Protein AF-A0A7C3WT31-F1 (afdb_monomer)

Organism: Thermofilum pendens (NCBI:txid2269)

Structure (mmCIF, N/CA/C/O backbone):
data_AF-A0A7C3WT31-F1
#
_entry.id   AF-A0A7C3WT31-F1
#
loop_
_atom_site.group_PDB
_atom_site.id
_atom_site.type_symbol
_atom_site.label_atom_id
_atom_site.label_alt_id
_atom_site.label_comp_id
_atom_site.label_asym_id
_atom_site.label_entity_id
_atom_site.label_seq_id
_atom_site.pdbx_PDB_ins_code
_atom_site.Cartn_x
_atom_site.Cartn_y
_atom_site.Cartn_z
_atom_site.occupancy
_atom_site.B_iso_or_equiv
_atom_site.auth_seq_id
_atom_site.auth_comp_id
_atom_site.auth_asym_id
_atom_site.auth_atom_id
_atom_site.pdbx_PDB_model_num
ATOM 1 N N . TYR A 1 1 ? -0.664 -6.002 3.876 1.00 97.75 1 TYR A N 1
ATOM 2 C CA . TYR A 1 1 ? -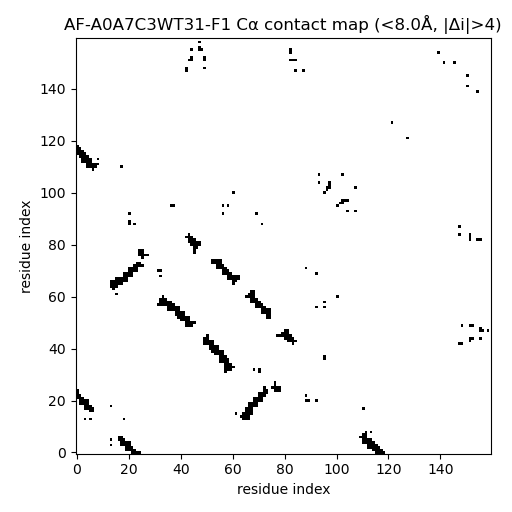1.091 -6.487 2.560 1.00 97.75 1 TYR A CA 1
ATOM 3 C C . TYR A 1 1 ? 0.049 -6.357 1.587 1.00 97.75 1 TYR A C 1
ATOM 5 O O . TYR A 1 1 ? 0.823 -5.417 1.738 1.00 97.75 1 TYR A O 1
ATOM 13 N N . ASP A 1 2 ? 0.091 -7.256 0.619 1.00 97.75 2 ASP A N 1
ATOM 14 C CA . ASP A 1 2 ? 0.895 -7.164 -0.592 1.00 97.75 2 ASP A CA 1
ATOM 15 C C . ASP A 1 2 ? -0.047 -7.280 -1.805 1.00 97.75 2 ASP A C 1
ATOM 17 O O . ASP A 1 2 ? -0.983 -8.084 -1.800 1.00 97.75 2 ASP A O 1
ATOM 21 N N . LEU A 1 3 ? 0.117 -6.393 -2.780 1.00 98.44 3 LEU A N 1
ATOM 22 C CA . LEU A 1 3 ? -0.670 -6.332 -4.001 1.00 98.44 3 LEU A CA 1
ATOM 23 C C . LEU A 1 3 ? 0.282 -6.365 -5.188 1.00 98.44 3 LEU A C 1
ATOM 25 O O . LEU A 1 3 ? 1.078 -5.445 -5.384 1.00 98.44 3 LEU A O 1
ATOM 29 N N . TRP A 1 4 ? 0.127 -7.381 -6.030 1.00 98.19 4 TRP A N 1
ATOM 30 C CA . TRP A 1 4 ? 0.938 -7.540 -7.230 1.00 98.19 4 TRP A CA 1
ATOM 31 C C . TRP A 1 4 ? 0.208 -7.021 -8.458 1.00 98.19 4 TRP A C 1
ATOM 33 O O . TRP A 1 4 ? -0.878 -7.495 -8.795 1.00 98.19 4 TRP A O 1
ATOM 43 N N . LEU A 1 5 ? 0.829 -6.074 -9.157 1.00 98.12 5 LEU A N 1
ATOM 44 C CA . LEU A 1 5 ? 0.314 -5.474 -10.378 1.00 98.12 5 LEU A CA 1
ATOM 45 C C . LEU A 1 5 ? 1.289 -5.699 -11.531 1.00 98.12 5 LEU A C 1
ATOM 47 O O . LEU A 1 5 ? 2.449 -5.293 -11.470 1.00 98.12 5 LEU A O 1
ATOM 51 N N . LYS A 1 6 ? 0.821 -6.338 -12.605 1.00 97.75 6 LYS A N 1
ATOM 52 C CA . LYS A 1 6 ? 1.671 -6.746 -13.730 1.00 97.75 6 LYS A CA 1
ATOM 53 C C . LYS A 1 6 ? 1.217 -6.148 -15.048 1.00 97.75 6 LYS A C 1
ATOM 55 O O . LYS A 1 6 ? 0.032 -6.159 -15.361 1.00 97.75 6 LYS A O 1
ATOM 60 N N . ARG A 1 7 ? 2.172 -5.741 -15.887 1.00 96.31 7 ARG A N 1
ATOM 61 C CA . ARG A 1 7 ? 1.887 -5.356 -17.285 1.00 96.31 7 ARG A CA 1
ATOM 62 C C . ARG A 1 7 ? 1.546 -6.558 -18.153 1.00 96.31 7 ARG A C 1
ATOM 64 O O . ARG A 1 7 ? 0.798 -6.444 -19.113 1.00 96.31 7 ARG A O 1
ATOM 71 N N . ARG A 1 8 ? 2.165 -7.701 -17.856 1.00 95.19 8 ARG A N 1
ATOM 72 C CA . ARG A 1 8 ? 1.996 -8.956 -18.597 1.00 95.19 8 ARG A CA 1
ATOM 73 C C . ARG A 1 8 ? 1.549 -10.043 -17.622 1.00 95.19 8 ARG A C 1
ATOM 75 O O . ARG A 1 8 ? 2.400 -10.619 -16.941 1.00 95.19 8 ARG A O 1
ATOM 82 N N . PRO A 1 9 ? 0.236 -10.277 -17.464 1.00 95.00 9 PRO A N 1
ATOM 83 C CA . PRO A 1 9 ? -0.281 -11.177 -16.433 1.00 95.00 9 PRO A CA 1
ATOM 84 C C . PRO A 1 9 ? 0.144 -12.638 -16.652 1.00 95.00 9 PRO A C 1
ATOM 86 O O . PRO A 1 9 ? 0.258 -13.390 -15.691 1.00 95.00 9 PRO A O 1
ATOM 89 N N . ASP A 1 10 ? 0.465 -13.013 -17.889 1.00 94.69 10 ASP A N 1
ATOM 90 C CA . ASP A 1 10 ? 0.839 -14.354 -18.344 1.00 94.69 10 ASP A CA 1
ATOM 91 C C . ASP A 1 10 ? 2.304 -14.750 -18.079 1.00 94.69 10 ASP A C 1
ATOM 93 O O . ASP A 1 10 ? 2.662 -15.922 -18.196 1.00 94.69 10 ASP A O 1
ATOM 97 N N . THR A 1 11 ? 3.176 -13.809 -17.709 1.00 92.19 11 THR A N 1
ATOM 98 C CA . THR A 1 11 ? 4.594 -14.109 -17.443 1.00 92.19 11 THR A CA 1
ATOM 99 C C . THR A 1 11 ? 4.831 -14.660 -16.031 1.00 92.19 11 THR A C 1
ATOM 101 O O . THR A 1 11 ? 4.076 -14.401 -15.096 1.00 92.19 11 THR A O 1
ATOM 104 N N . SER A 1 12 ? 5.922 -15.397 -15.823 1.00 92.44 12 SER A N 1
ATOM 105 C CA . SER A 1 12 ? 6.318 -15.844 -14.482 1.00 92.44 12 SER A CA 1
ATOM 106 C C . SER A 1 12 ? 7.034 -14.738 -13.703 1.00 92.44 12 SER A C 1
ATOM 108 O O . SER A 1 12 ? 8.013 -14.180 -14.209 1.00 92.44 12 SER A O 1
ATOM 110 N N . GLY A 1 13 ? 6.620 -14.507 -12.456 1.00 93.31 13 GLY A N 1
ATOM 111 C CA . GLY A 1 13 ? 7.249 -13.542 -11.549 1.00 93.31 13 GLY A CA 1
ATOM 112 C C . GLY A 1 13 ? 7.052 -12.081 -11.963 1.00 93.31 13 GLY A C 1
ATOM 113 O O . GLY A 1 13 ? 6.560 -11.788 -13.055 1.00 93.31 13 GLY A O 1
ATOM 114 N N . ALA A 1 14 ? 7.438 -11.170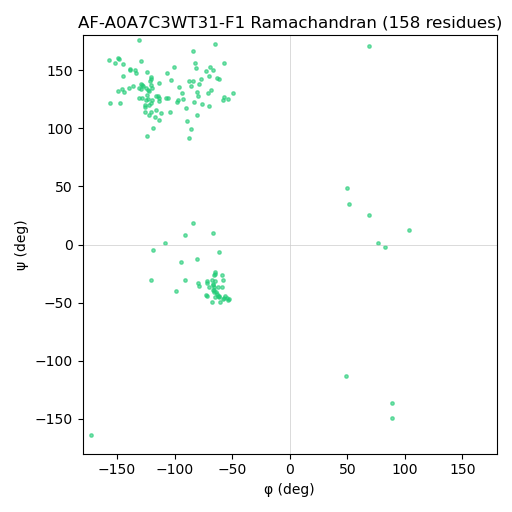 -11.075 1.00 96.31 14 ALA A N 1
ATOM 115 C CA . ALA A 1 14 ? 7.431 -9.737 -11.338 1.00 96.31 14 ALA A CA 1
ATOM 116 C C . ALA A 1 14 ? 8.706 -9.306 -12.071 1.00 96.31 14 ALA A C 1
ATOM 118 O O . ALA A 1 14 ? 9.801 -9.802 -11.795 1.00 96.31 14 ALA A O 1
ATOM 119 N N . LYS A 1 15 ? 8.560 -8.396 -13.031 1.00 95.75 15 LYS A N 1
ATOM 120 C CA . LYS A 1 15 ? 9.623 -7.921 -13.922 1.00 95.75 15 LYS A CA 1
ATOM 121 C C . LYS A 1 15 ? 9.648 -6.396 -13.963 1.00 95.75 15 LYS A C 1
ATOM 123 O O . LYS A 1 15 ? 8.772 -5.717 -13.433 1.00 95.75 15 LYS A O 1
ATOM 128 N N . GLN A 1 16 ? 10.626 -5.845 -14.676 1.00 95.38 16 GLN A N 1
ATOM 129 C CA . GLN A 1 16 ? 10.655 -4.418 -14.973 1.00 95.38 16 GLN A CA 1
ATOM 130 C C . GLN A 1 16 ? 9.319 -3.905 -15.524 1.00 95.38 16 GLN A C 1
ATOM 132 O O . GLN A 1 16 ? 8.766 -4.457 -16.481 1.00 95.38 16 GLN A O 1
ATOM 137 N N . GLY A 1 17 ? 8.838 -2.811 -14.934 1.00 94.50 17 GLY A N 1
ATOM 138 C CA . GLY A 1 17 ? 7.564 -2.173 -15.262 1.00 94.50 17 GLY A CA 1
ATOM 139 C C . GLY A 1 17 ? 6.343 -2.802 -14.589 1.00 94.50 17 GLY A C 1
ATOM 140 O O . GLY A 1 17 ? 5.250 -2.286 -14.782 1.00 94.50 17 GLY A O 1
ATOM 141 N N . ASP A 1 18 ? 6.515 -3.873 -13.815 1.00 97.50 18 ASP A N 1
ATOM 142 C CA . ASP A 1 18 ? 5.513 -4.333 -12.854 1.00 97.50 18 ASP A CA 1
ATOM 143 C C . ASP A 1 18 ? 5.662 -3.551 -11.534 1.00 97.50 18 ASP A C 1
ATOM 145 O O . ASP A 1 18 ? 6.664 -2.857 -11.313 1.00 97.50 18 ASP A O 1
ATOM 149 N N . MET A 1 19 ? 4.657 -3.651 -10.667 1.00 97.50 19 MET A N 1
ATOM 150 C CA . MET A 1 19 ? 4.579 -2.925 -9.404 1.00 97.50 19 MET A CA 1
ATOM 151 C C . MET A 1 19 ? 4.111 -3.844 -8.274 1.00 97.50 19 MET A C 1
ATOM 153 O O . MET A 1 19 ? 3.151 -4.596 -8.426 1.00 97.50 19 MET A O 1
ATOM 157 N N . GLU A 1 20 ? 4.772 -3.727 -7.132 1.00 98.56 20 GLU A N 1
ATOM 158 C CA . GLU A 1 20 ? 4.359 -4.294 -5.852 1.00 98.56 20 GLU A CA 1
ATOM 159 C C . GLU A 1 20 ? 3.878 -3.147 -4.957 1.00 98.56 20 GLU A C 1
ATOM 161 O O . GLU A 1 20 ? 4.593 -2.153 -4.782 1.00 98.56 20 GLU A O 1
ATOM 166 N N . VAL A 1 21 ? 2.661 -3.258 -4.422 1.00 98.75 21 VAL A N 1
ATOM 167 C CA . VAL A 1 21 ? 2.099 -2.282 -3.483 1.00 98.75 21 VAL A CA 1
ATOM 168 C C . VAL A 1 21 ? 1.848 -2.954 -2.149 1.00 98.75 21 VAL A C 1
ATOM 170 O O . VAL A 1 21 ? 0.909 -3.728 -1.987 1.00 98.75 21 VAL A O 1
ATOM 173 N N . MET A 1 22 ? 2.640 -2.588 -1.152 1.00 98.81 22 MET A N 1
ATOM 174 C CA . MET A 1 22 ? 2.436 -3.044 0.207 1.00 98.81 22 MET A CA 1
ATOM 175 C C . MET A 1 22 ? 1.652 -2.026 1.033 1.00 98.81 22 MET A C 1
ATOM 177 O O . MET A 1 22 ? 1.952 -0.835 1.050 1.00 98.81 22 MET A O 1
ATOM 181 N N . VAL A 1 23 ? 0.680 -2.507 1.804 1.00 98.81 23 VAL A N 1
ATOM 182 C CA . VAL A 1 23 ? -0.053 -1.703 2.796 1.00 98.81 23 VAL A CA 1
ATOM 183 C C . VAL A 1 23 ? 0.193 -2.310 4.170 1.00 98.81 23 VAL A C 1
ATOM 185 O O . VAL A 1 23 ? -0.386 -3.342 4.529 1.00 98.81 23 VAL A O 1
ATOM 188 N N . TRP A 1 24 ? 1.110 -1.712 4.925 1.00 98.56 24 TRP A N 1
ATOM 189 C CA . TRP A 1 24 ? 1.546 -2.201 6.229 1.00 98.56 24 TRP A CA 1
ATOM 190 C C . TRP A 1 24 ? 0.610 -1.675 7.309 1.00 98.56 24 TRP A C 1
ATOM 192 O O . TRP A 1 24 ? 0.744 -0.543 7.755 1.00 98.56 24 TRP A O 1
ATOM 202 N N . LEU A 1 25 ? -0.337 -2.501 7.757 1.00 98.19 25 LEU A N 1
ATOM 203 C CA . LEU A 1 25 ? -1.219 -2.116 8.864 1.00 98.19 25 LEU A CA 1
ATOM 204 C C . LEU A 1 25 ? -0.465 -2.063 10.198 1.00 98.19 25 LEU A C 1
ATOM 206 O O . LEU A 1 25 ? -0.750 -1.215 11.033 1.00 98.19 25 LEU A O 1
ATOM 210 N N . HIS A 1 26 ? 0.489 -2.971 10.401 1.00 97.44 26 HIS A N 1
ATOM 211 C CA . HIS A 1 26 ? 1.238 -3.115 11.643 1.00 97.44 26 HIS A CA 1
ATOM 212 C C . HIS A 1 26 ? 2.680 -3.533 11.337 1.00 97.44 26 HIS A C 1
ATOM 214 O O . HIS A 1 26 ? 2.922 -4.311 10.416 1.00 97.44 26 HIS A O 1
ATOM 220 N N . TRP A 1 27 ? 3.635 -3.051 12.130 1.00 95.62 27 TRP A N 1
ATOM 221 C CA . TRP A 1 27 ? 5.047 -3.430 12.065 1.00 95.62 27 TRP A CA 1
ATOM 222 C C . TRP A 1 27 ? 5.670 -3.346 13.456 1.00 95.62 27 TRP A C 1
ATOM 224 O O . TRP A 1 27 ? 5.153 -2.693 14.361 1.00 95.62 27 TRP A O 1
ATOM 234 N N . ARG A 1 28 ? 6.798 -4.031 13.641 1.00 93.56 28 ARG A N 1
ATOM 235 C CA . ARG A 1 28 ? 7.606 -3.941 14.858 1.00 93.56 28 ARG A CA 1
ATOM 236 C C . ARG A 1 28 ? 9.067 -4.135 14.496 1.00 93.56 28 ARG A C 1
ATOM 238 O O . ARG A 1 28 ? 9.417 -5.187 13.974 1.00 93.56 28 ARG A O 1
ATOM 245 N N . ASN A 1 29 ? 9.908 -3.149 14.812 1.00 90.94 29 ASN A N 1
ATOM 246 C CA . ASN A 1 29 ? 11.345 -3.164 14.499 1.00 90.94 29 ASN A CA 1
ATOM 247 C C . ASN A 1 29 ? 11.642 -3.476 13.020 1.00 90.94 29 ASN A C 1
ATOM 249 O O . ASN A 1 29 ? 12.619 -4.150 12.705 1.00 90.94 29 ASN A O 1
ATOM 253 N N . ALA A 1 30 ? 10.772 -3.008 12.130 1.00 92.81 30 ALA A N 1
ATOM 254 C CA . ALA A 1 30 ? 10.880 -3.184 10.696 1.00 92.81 30 ALA A CA 1
ATOM 255 C C . ALA A 1 30 ? 10.625 -1.841 10.019 1.00 92.81 30 ALA A C 1
ATOM 257 O O . ALA A 1 30 ? 9.817 -1.046 10.504 1.00 92.81 30 ALA A O 1
ATOM 258 N N . THR A 1 31 ? 11.299 -1.632 8.898 1.00 95.06 31 THR A N 1
ATOM 259 C CA . THR A 1 31 ? 11.135 -0.463 8.038 1.00 95.06 31 THR A CA 1
ATOM 260 C C . THR A 1 31 ? 10.914 -0.977 6.622 1.00 95.06 31 THR A C 1
ATOM 262 O O . THR A 1 31 ? 11.606 -1.927 6.238 1.00 95.06 31 THR A O 1
ATOM 265 N N . PRO A 1 32 ? 9.984 -0.396 5.846 1.00 97.44 32 PRO A N 1
ATOM 266 C CA . PRO A 1 32 ? 9.828 -0.767 4.448 1.00 97.44 32 PRO A CA 1
ATOM 267 C C . PRO A 1 32 ? 11.119 -0.580 3.648 1.00 97.44 32 PRO A C 1
ATOM 269 O O . PRO A 1 32 ? 11.981 0.229 4.004 1.00 97.44 32 PRO A O 1
ATOM 272 N N . ALA A 1 33 ? 11.250 -1.313 2.543 1.00 96.69 33 ALA A N 1
ATOM 273 C CA . ALA A 1 33 ? 12.374 -1.125 1.636 1.00 96.69 33 ALA A CA 1
ATOM 274 C C . ALA A 1 33 ? 12.322 0.254 0.950 1.00 96.69 33 ALA A C 1
ATOM 276 O O . ALA A 1 33 ? 11.252 0.795 0.669 1.00 96.69 33 ALA A O 1
ATOM 277 N N . GLY A 1 34 ? 13.499 0.792 0.625 1.00 97.19 34 GLY A N 1
ATOM 278 C CA . GLY A 1 34 ? 13.637 2.058 -0.093 1.00 97.19 34 GLY A CA 1
ATOM 279 C C . GLY A 1 34 ? 13.692 3.282 0.815 1.00 97.19 34 GLY A C 1
ATOM 280 O O . GLY A 1 34 ? 14.235 3.227 1.919 1.00 97.19 34 GLY A O 1
ATOM 281 N N . ILE A 1 35 ? 13.188 4.409 0.312 1.00 98.12 35 ILE A N 1
ATOM 282 C CA . ILE A 1 35 ? 13.197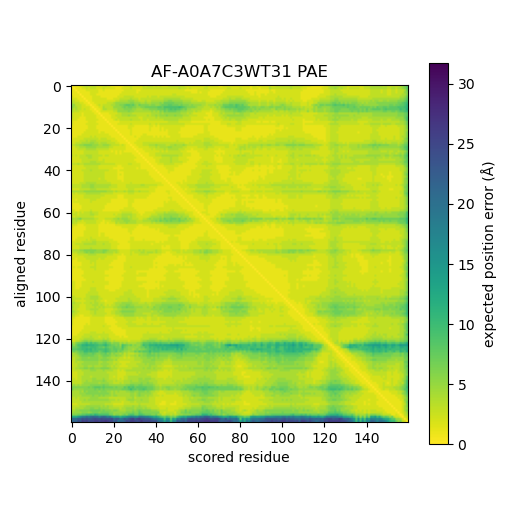 5.702 1.011 1.00 98.12 35 ILE A CA 1
ATOM 283 C C . ILE A 1 35 ? 11.776 6.261 1.134 1.00 98.12 35 ILE A C 1
ATOM 285 O O . ILE A 1 35 ? 10.964 6.027 0.235 1.00 98.12 35 ILE A O 1
ATOM 289 N N . PRO A 1 36 ? 11.457 7.013 2.200 1.00 97.88 36 PRO A N 1
ATOM 290 C CA . PRO A 1 36 ? 10.186 7.715 2.281 1.00 97.88 36 PRO A CA 1
ATOM 291 C C . PRO A 1 36 ? 10.176 8.843 1.243 1.00 97.88 36 PRO A C 1
ATOM 293 O O . PRO A 1 36 ? 11.147 9.594 1.132 1.00 97.88 36 PRO A O 1
ATOM 296 N N . VAL A 1 37 ? 9.090 8.961 0.482 1.00 98.38 37 VAL A N 1
ATOM 297 C CA . VAL A 1 37 ? 8.973 9.939 -0.617 1.00 98.38 37 VAL A CA 1
ATOM 298 C C . VAL A 1 37 ? 7.815 10.910 -0.430 1.00 98.38 37 VAL A C 1
ATOM 300 O O . VAL A 1 37 ? 7.902 12.059 -0.855 1.00 98.38 37 VAL A O 1
ATOM 303 N N . LYS A 1 38 ? 6.729 10.486 0.228 1.00 97.81 38 LYS A N 1
ATOM 304 C CA . LYS A 1 38 ? 5.520 11.306 0.360 1.00 97.81 38 LYS A CA 1
ATOM 305 C C . LYS A 1 38 ? 4.675 10.887 1.555 1.00 97.81 38 LYS A C 1
ATOM 307 O O . LYS A 1 38 ? 4.779 9.758 2.020 1.00 97.81 38 LYS A O 1
ATOM 312 N N . VAL A 1 39 ? 3.818 11.785 2.028 1.00 98.62 39 VAL A N 1
ATOM 313 C CA . VAL A 1 39 ? 2.783 11.491 3.026 1.00 98.62 39 VAL A CA 1
ATOM 314 C C . VAL A 1 39 ? 1.424 11.798 2.409 1.00 98.62 39 VAL A C 1
ATOM 316 O O . VAL A 1 39 ? 1.256 12.841 1.775 1.00 98.62 39 VAL A O 1
ATOM 319 N N . PHE A 1 40 ? 0.468 10.892 2.592 1.00 98.62 40 PHE A N 1
ATOM 320 C CA . PHE A 1 40 ? -0.905 11.019 2.118 1.00 98.62 40 PHE A CA 1
ATOM 321 C C . PHE A 1 40 ? -1.879 10.970 3.291 1.00 98.62 40 PHE A C 1
ATOM 323 O O . PHE A 1 40 ? -1.742 10.140 4.186 1.00 98.62 40 PHE A O 1
ATOM 330 N N . GLU A 1 41 ? -2.884 11.839 3.269 1.00 98.31 41 GLU A N 1
ATOM 331 C CA . GLU A 1 41 ? -4.021 11.742 4.180 1.00 98.31 41 GLU A CA 1
ATOM 332 C C . GLU A 1 41 ? -4.998 10.695 3.622 1.00 98.31 41 GLU A C 1
ATOM 334 O O . GLU A 1 41 ? -5.602 10.917 2.574 1.00 98.31 41 GLU A O 1
ATOM 339 N N . VAL A 1 42 ? -5.134 9.547 4.293 1.00 98.38 42 VAL A N 1
ATOM 340 C CA . VAL A 1 42 ? -5.937 8.411 3.810 1.00 98.38 42 VAL A CA 1
ATOM 341 C C . VAL A 1 42 ? -7.067 8.089 4.792 1.00 98.38 42 VAL A C 1
ATOM 343 O O . VAL A 1 42 ? -6.793 7.808 5.968 1.00 98.38 42 VAL A O 1
ATOM 346 N N . PRO A 1 43 ? -8.334 8.073 4.334 1.00 98.06 43 PRO A N 1
ATOM 347 C CA . PRO A 1 43 ? -9.456 7.558 5.110 1.00 98.06 43 PRO A CA 1
ATOM 348 C C . PRO A 1 43 ? -9.231 6.098 5.518 1.00 98.06 43 PRO A C 1
ATOM 350 O O . PRO A 1 43 ? -8.983 5.228 4.685 1.00 98.06 43 PRO A O 1
ATOM 353 N N . THR A 1 44 ? -9.302 5.828 6.816 1.00 98.25 44 THR A N 1
ATOM 354 C CA . THR A 1 44 ? -9.054 4.518 7.424 1.00 98.25 44 THR A CA 1
ATOM 355 C C . THR A 1 44 ? -10.074 4.293 8.531 1.00 98.25 44 THR A C 1
ATOM 357 O O . THR A 1 44 ? -10.304 5.181 9.348 1.00 98.25 44 THR A O 1
ATOM 360 N N . VAL A 1 45 ? -10.681 3.111 8.594 1.00 97.81 45 VAL A N 1
ATOM 361 C CA . VAL A 1 45 ? -11.507 2.733 9.746 1.00 97.81 45 VAL A CA 1
ATOM 362 C C . VAL A 1 45 ? -10.641 1.996 10.749 1.00 97.81 45 VAL A C 1
ATOM 364 O O . VAL A 1 45 ? -10.035 0.984 10.399 1.00 97.81 45 VAL A O 1
ATOM 367 N N . VAL A 1 46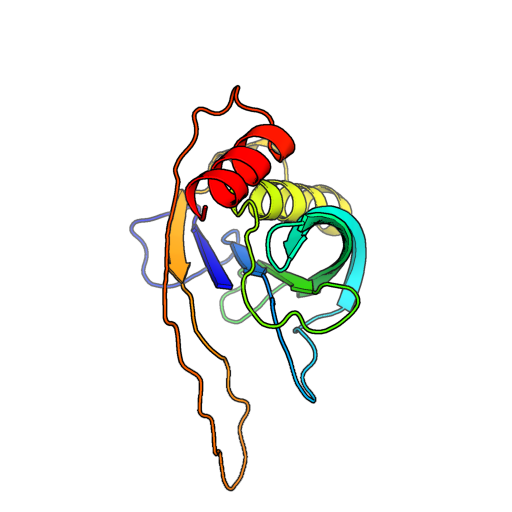 ? -10.625 2.466 11.994 1.00 96.81 46 VAL A N 1
ATOM 368 C CA . VAL A 1 46 ? -9.967 1.800 13.122 1.00 96.81 46 VAL A CA 1
ATOM 369 C C . VAL A 1 46 ? -10.989 1.612 14.236 1.00 96.81 46 VAL A C 1
ATOM 371 O O . VAL A 1 46 ? -11.558 2.574 14.748 1.00 96.81 46 VAL A O 1
ATOM 374 N N . ASN A 1 47 ? -11.255 0.358 14.603 1.00 95.06 47 ASN A N 1
ATOM 375 C CA . ASN A 1 47 ? -12.217 -0.031 15.636 1.00 95.06 47 ASN A CA 1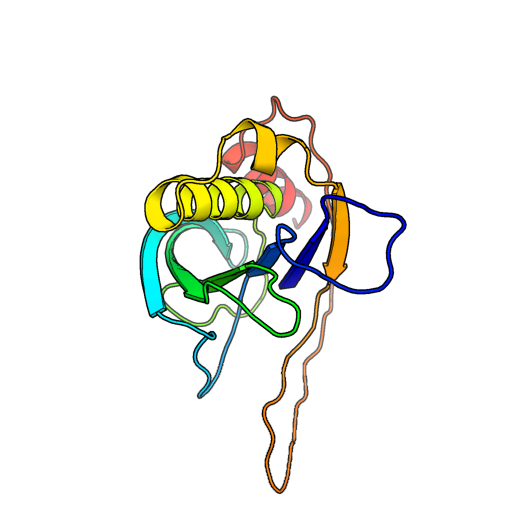
ATOM 376 C C . ASN A 1 47 ? -13.594 0.643 15.451 1.00 95.06 47 ASN A C 1
ATOM 378 O O . ASN A 1 47 ? -14.147 1.243 16.375 1.00 95.06 47 ASN A O 1
ATOM 382 N N . GLY A 1 48 ? -14.118 0.581 14.221 1.00 93.88 48 GLY A N 1
ATOM 383 C CA . GLY A 1 48 ? -15.423 1.130 13.840 1.00 93.88 48 GLY A CA 1
ATOM 384 C C . GLY A 1 48 ? -15.483 2.653 13.664 1.00 93.88 48 GLY A C 1
ATOM 385 O O . GLY A 1 48 ? -16.555 3.179 13.368 1.00 93.88 48 GLY A O 1
ATOM 386 N N . LYS A 1 49 ? -14.371 3.380 13.834 1.00 95.25 49 LYS A N 1
ATOM 387 C CA . LYS A 1 49 ? -14.308 4.834 13.624 1.00 95.25 49 LYS A CA 1
ATOM 388 C C . LYS A 1 49 ? -13.574 5.162 12.335 1.00 95.25 49 LYS A C 1
ATOM 390 O O . LYS A 1 49 ? -12.444 4.725 12.155 1.00 95.25 49 LYS A O 1
ATOM 395 N N . LEU A 1 50 ? -14.212 5.943 11.464 1.00 96.69 50 LEU A N 1
ATOM 396 C CA . LEU A 1 50 ? -13.560 6.511 10.290 1.00 96.69 50 LEU A CA 1
ATOM 397 C C . LEU A 1 50 ? -12.676 7.686 10.719 1.00 96.69 50 LEU A C 1
ATOM 399 O O . LEU A 1 50 ? -13.167 8.674 11.264 1.00 96.69 50 LEU A O 1
ATOM 403 N N . GLU A 1 51 ? -11.388 7.578 10.436 1.00 96.19 51 GLU A N 1
ATOM 404 C CA . GLU A 1 51 ? -10.376 8.589 10.710 1.00 96.19 51 GLU A CA 1
ATOM 405 C C . GLU A 1 51 ? -9.571 8.863 9.441 1.00 96.19 51 GLU A C 1
ATOM 407 O O . GLU A 1 51 ? -9.503 8.040 8.527 1.00 96.19 51 GLU A O 1
ATOM 412 N N . LYS A 1 52 ? -8.945 10.033 9.376 1.00 97.75 52 LYS A N 1
ATOM 413 C CA . LYS A 1 52 ? -7.986 10.353 8.325 1.00 97.75 52 LYS A CA 1
ATOM 414 C C . LYS A 1 52 ? -6.584 10.262 8.901 1.00 97.75 52 LYS A C 1
ATOM 416 O O . LYS A 1 52 ? -6.235 11.033 9.791 1.00 97.75 52 LYS A O 1
ATOM 421 N N . LEU A 1 53 ? -5.806 9.297 8.423 1.00 98.44 53 LEU A N 1
ATOM 422 C CA . LEU A 1 53 ? -4.458 9.035 8.922 1.00 98.44 53 LEU A CA 1
ATOM 423 C C . LEU A 1 53 ? -3.413 9.511 7.913 1.00 98.44 53 LEU A C 1
ATOM 425 O O . LEU A 1 53 ? -3.631 9.438 6.707 1.00 98.44 53 LEU A O 1
ATOM 429 N N . ASN A 1 54 ? -2.259 9.958 8.405 1.00 98.62 54 ASN A N 1
ATOM 430 C CA . ASN A 1 54 ? -1.132 10.379 7.574 1.00 98.62 54 ASN A CA 1
ATOM 431 C C . ASN A 1 54 ? -0.247 9.175 7.231 1.00 98.62 54 ASN A C 1
ATOM 433 O O . ASN A 1 54 ? 0.664 8.834 7.984 1.00 98.62 54 ASN A O 1
ATOM 437 N N . TRP A 1 55 ? -0.526 8.521 6.107 1.00 98.81 55 TRP A N 1
ATOM 438 C CA . TRP A 1 55 ? 0.230 7.367 5.632 1.00 98.81 55 TRP A CA 1
ATOM 439 C C . TRP A 1 55 ? 1.481 7.807 4.871 1.00 98.81 55 TRP A C 1
ATOM 441 O O . TRP A 1 55 ? 1.397 8.514 3.866 1.00 98.81 55 TRP A O 1
ATOM 451 N N . SER A 1 56 ? 2.646 7.361 5.329 1.00 98.75 56 SER A N 1
ATOM 452 C CA . SER A 1 56 ? 3.923 7.559 4.641 1.00 98.75 56 SER A CA 1
ATOM 453 C C . SER A 1 56 ? 4.073 6.547 3.510 1.00 98.75 56 SER A C 1
ATOM 455 O O . SER A 1 56 ? 3.945 5.345 3.737 1.00 98.75 56 SER A O 1
ATOM 457 N N . ALA A 1 57 ? 4.376 7.033 2.311 1.00 98.81 57 ALA A N 1
ATOM 458 C CA . ALA A 1 57 ? 4.734 6.239 1.148 1.00 98.81 57 ALA A CA 1
ATOM 459 C C . ALA A 1 57 ? 6.256 6.099 1.048 1.00 98.81 57 ALA A C 1
ATOM 461 O O . ALA A 1 57 ? 6.994 7.089 1.094 1.00 98.81 57 ALA A O 1
ATOM 462 N N . TRP A 1 58 ? 6.707 4.866 0.866 1.00 98.81 58 TRP A N 1
ATOM 463 C CA . TRP A 1 58 ? 8.095 4.472 0.676 1.00 98.81 58 TRP A CA 1
ATOM 464 C C . TRP A 1 58 ? 8.267 3.932 -0.733 1.00 98.81 58 TRP A C 1
ATOM 466 O O . TRP A 1 58 ? 7.409 3.192 -1.203 1.00 98.81 58 TRP A O 1
ATOM 476 N N . LEU A 1 59 ? 9.363 4.287 -1.396 1.00 98.75 59 LEU A N 1
ATOM 477 C CA . LEU A 1 59 ? 9.662 3.850 -2.754 1.00 98.75 59 LEU A CA 1
ATOM 478 C C . LEU A 1 59 ? 11.031 3.181 -2.805 1.00 98.75 59 LEU A C 1
ATOM 480 O O . LEU A 1 59 ? 12.055 3.797 -2.495 1.00 98.75 59 LEU A O 1
ATOM 484 N N . GLN A 1 60 ? 11.050 1.951 -3.306 1.00 98.38 60 GLN A N 1
ATOM 485 C CA . GLN A 1 60 ? 12.251 1.289 -3.791 1.00 98.38 60 GLN A CA 1
ATOM 486 C C . GLN A 1 60 ? 12.124 1.135 -5.307 1.00 98.38 60 GLN A C 1
ATOM 488 O O . GLN A 1 60 ? 11.264 0.423 -5.821 1.00 98.38 60 GLN A O 1
ATOM 493 N N . ARG A 1 61 ? 12.990 1.844 -6.039 1.00 97.06 61 ARG A N 1
ATOM 494 C CA . ARG A 1 61 ? 12.849 2.039 -7.494 1.00 97.06 61 ARG A CA 1
ATOM 495 C C . ARG A 1 61 ? 12.976 0.749 -8.312 1.00 97.06 61 ARG A C 1
ATOM 497 O O . ARG A 1 61 ? 12.497 0.703 -9.438 1.00 97.06 61 ARG A O 1
ATOM 504 N N . SER A 1 62 ? 13.678 -0.247 -7.777 1.00 96.56 62 SER A N 1
ATOM 505 C CA . SER A 1 62 ? 13.953 -1.516 -8.445 1.00 96.56 62 SER A CA 1
ATOM 506 C C . SER A 1 62 ? 14.228 -2.596 -7.402 1.00 96.56 62 SER A C 1
ATOM 508 O O . SER A 1 62 ? 15.170 -2.468 -6.614 1.00 96.56 62 SER A O 1
ATOM 510 N N . VAL A 1 63 ? 13.440 -3.667 -7.422 1.00 96.25 63 VAL A N 1
ATOM 511 C CA . VAL A 1 63 ? 13.642 -4.884 -6.621 1.00 96.25 63 VAL A CA 1
ATOM 512 C C . VAL A 1 63 ? 13.786 -6.079 -7.563 1.00 96.25 63 VAL A C 1
ATOM 514 O O . VAL A 1 63 ? 13.177 -6.098 -8.630 1.00 96.25 63 VAL A O 1
ATOM 517 N N . GLY A 1 64 ? 14.637 -7.048 -7.204 1.00 93.25 64 GLY A N 1
ATOM 518 C CA . GLY A 1 64 ? 14.843 -8.287 -7.963 1.00 93.25 64 GLY A CA 1
ATOM 519 C C . GLY A 1 64 ? 15.070 -8.053 -9.461 1.00 93.25 64 GLY A C 1
ATOM 520 O O . GLY A 1 64 ? 16.074 -7.469 -9.859 1.00 93.25 64 GLY A O 1
ATOM 521 N N . GLU A 1 65 ? 14.120 -8.497 -10.287 1.00 93.62 65 GLU A N 1
ATOM 522 C CA . GLU A 1 65 ? 14.147 -8.361 -11.752 1.00 93.62 65 GLU A CA 1
ATOM 523 C C . GLU A 1 65 ? 13.617 -7.011 -12.281 1.00 93.62 65 GLU A C 1
ATOM 525 O O . GLU A 1 65 ? 13.281 -6.870 -13.461 1.00 93.62 65 GLU A O 1
ATOM 530 N N . GLY A 1 66 ? 13.547 -5.998 -11.421 1.00 94.94 66 GLY A N 1
ATOM 531 C CA . GLY A 1 66 ? 13.336 -4.606 -11.806 1.00 94.94 66 GLY A CA 1
ATOM 532 C C . GLY A 1 66 ? 11.931 -4.058 -11.583 1.00 94.94 66 GLY A C 1
ATOM 533 O O . GLY A 1 66 ? 11.633 -2.987 -12.113 1.00 94.94 66 GLY A O 1
ATOM 534 N N . TRP A 1 67 ? 11.059 -4.756 -10.848 1.00 97.44 67 TRP A N 1
ATOM 535 C CA . TRP A 1 67 ? 9.749 -4.194 -10.501 1.00 97.44 67 TRP A CA 1
ATOM 536 C C . TRP A 1 67 ? 9.903 -3.030 -9.514 1.00 97.44 67 TRP A C 1
ATOM 538 O O . TRP A 1 67 ? 10.885 -2.956 -8.765 1.00 97.44 67 TRP A O 1
ATOM 548 N N . ALA A 1 68 ? 8.944 -2.106 -9.538 1.00 98.19 68 ALA A N 1
ATOM 549 C CA . ALA A 1 68 ? 8.889 -1.007 -8.585 1.00 98.19 68 ALA A CA 1
ATOM 550 C C . ALA A 1 68 ? 8.161 -1.455 -7.313 1.00 98.19 68 ALA A C 1
ATOM 552 O O . ALA A 1 68 ? 7.113 -2.090 -7.39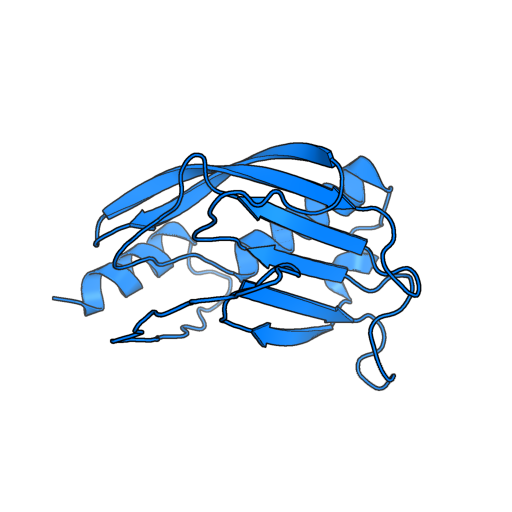3 1.00 98.19 68 ALA A O 1
ATOM 553 N N . TYR A 1 69 ? 8.698 -1.098 -6.152 1.00 98.62 69 TYR A N 1
ATOM 554 C CA . TYR A 1 69 ? 8.107 -1.415 -4.856 1.00 98.62 69 TYR A CA 1
ATOM 555 C C . TYR A 1 69 ? 7.657 -0.134 -4.165 1.00 98.62 69 TYR A C 1
ATOM 557 O O . TYR A 1 69 ? 8.457 0.793 -3.994 1.00 98.62 69 TYR A O 1
ATOM 565 N N . ILE A 1 70 ? 6.389 -0.095 -3.761 1.00 98.75 70 ILE A N 1
ATOM 566 C CA . ILE A 1 70 ? 5.818 0.989 -2.968 1.00 98.75 70 ILE A CA 1
ATOM 567 C C . ILE A 1 70 ? 5.216 0.394 -1.706 1.00 98.75 70 ILE A C 1
ATOM 569 O O . ILE A 1 70 ? 4.385 -0.505 -1.783 1.00 98.75 70 ILE A O 1
ATOM 573 N N . ALA A 1 71 ? 5.573 0.935 -0.547 1.00 98.81 71 ALA A N 1
ATOM 574 C CA . ALA A 1 71 ? 4.943 0.566 0.712 1.00 98.81 71 ALA A CA 1
ATOM 575 C C . ALA A 1 71 ? 4.296 1.765 1.387 1.00 98.81 71 ALA A C 1
ATOM 577 O O . ALA A 1 71 ? 4.850 2.862 1.395 1.00 98.81 71 ALA A O 1
ATOM 578 N N . PHE A 1 72 ? 3.145 1.537 2.005 1.00 98.88 72 PHE A N 1
ATOM 579 C CA . PHE A 1 72 ? 2.433 2.528 2.793 1.00 98.88 72 PHE A CA 1
ATOM 580 C C . PHE A 1 72 ? 2.392 2.109 4.256 1.00 98.88 72 PHE A C 1
ATOM 582 O O . PHE A 1 72 ? 1.941 1.008 4.575 1.00 98.88 72 PHE A O 1
ATOM 589 N N . THR A 1 73 ? 2.817 3.009 5.141 1.00 98.75 73 THR A N 1
ATOM 590 C CA . THR A 1 73 ? 2.760 2.825 6.597 1.00 98.75 73 THR A CA 1
ATOM 591 C C . THR A 1 73 ? 1.942 3.949 7.241 1.00 98.75 73 THR A C 1
ATOM 593 O O . THR A 1 73 ? 2.222 5.114 6.945 1.00 98.75 73 THR A O 1
ATOM 596 N N . PRO A 1 74 ? 0.984 3.658 8.136 1.00 98.50 74 PRO A N 1
ATOM 597 C CA . PRO A 1 74 ? 0.311 4.660 8.958 1.00 98.50 74 PRO A CA 1
ATOM 598 C C . PRO A 1 74 ? 1.313 5.321 9.926 1.00 98.50 74 PRO A C 1
ATOM 600 O O . PRO A 1 74 ? 2.463 4.884 10.011 1.00 98.50 74 PRO A O 1
ATOM 603 N N . PRO A 1 75 ? 0.922 6.379 10.660 1.00 97.81 75 PRO A N 1
ATOM 604 C CA . PRO A 1 75 ? 1.837 7.040 11.593 1.00 97.81 75 PRO A CA 1
ATOM 605 C C . PRO A 1 75 ? 2.254 6.128 12.757 1.00 97.81 75 PRO A C 1
ATOM 607 O O . PRO A 1 75 ? 3.376 6.232 13.235 1.00 97.81 75 PRO A O 1
ATOM 610 N N . GLU A 1 76 ? 1.374 5.215 13.175 1.00 97.81 76 GLU A N 1
ATOM 611 C CA . GLU A 1 76 ? 1.608 4.240 14.243 1.00 97.81 76 GLU A CA 1
ATOM 612 C C . GLU A 1 76 ? 1.024 2.870 13.848 1.00 97.81 76 GLU A C 1
ATOM 614 O O . GLU A 1 76 ? 0.034 2.837 13.106 1.00 97.81 76 GLU A O 1
ATOM 619 N N . PRO A 1 77 ? 1.583 1.740 14.331 1.00 98.00 77 PRO A N 1
ATOM 620 C CA . PRO A 1 77 ? 1.044 0.410 14.059 1.00 98.00 77 PRO A CA 1
ATOM 621 C C . PRO A 1 77 ? -0.420 0.269 14.492 1.00 98.00 77 PRO A C 1
ATOM 623 O O . PRO A 1 77 ? -0.780 0.513 15.645 1.00 98.00 77 PRO A O 1
ATOM 626 N N . LEU A 1 78 ? -1.272 -0.180 13.573 1.00 97.62 78 LEU A N 1
ATOM 627 C CA . LEU A 1 78 ? -2.704 -0.344 13.802 1.00 97.62 78 LEU A CA 1
ATOM 628 C C . LEU A 1 78 ? -3.012 -1.723 14.385 1.00 97.62 78 LEU A C 1
ATOM 630 O O . LEU A 1 78 ? -2.439 -2.736 13.986 1.00 97.62 78 LEU A O 1
ATOM 634 N N . SER A 1 79 ? -3.951 -1.757 15.328 1.00 94.25 79 SER A N 1
ATOM 635 C CA . SER A 1 79 ? -4.374 -2.963 16.044 1.00 94.25 79 SER A CA 1
ATOM 636 C C . SER A 1 79 ? -5.895 -3.047 16.114 1.00 94.25 79 SER A C 1
ATOM 638 O O . SER A 1 79 ? -6.573 -2.024 16.219 1.00 94.25 79 SER A O 1
ATOM 640 N N . GLY A 1 80 ? -6.417 -4.272 16.152 1.00 94.56 80 GLY A N 1
ATOM 641 C CA . GLY A 1 80 ? -7.849 -4.529 16.267 1.00 94.56 80 GLY A CA 1
ATOM 642 C C . GLY A 1 80 ? -8.525 -4.593 14.905 1.00 94.56 80 GLY A C 1
ATOM 643 O O . GLY A 1 80 ? -8.025 -5.233 13.980 1.00 94.56 80 GLY A O 1
ATOM 644 N N . GLU A 1 81 ? -9.686 -3.962 14.793 1.00 95.31 81 GLU A N 1
ATOM 645 C CA . GLU A 1 81 ? -10.479 -3.998 13.576 1.00 95.31 81 GLU A CA 1
ATOM 646 C C . GLU A 1 81 ? -10.089 -2.848 12.648 1.00 95.31 81 GLU A C 1
ATOM 648 O O . GLU A 1 81 ? -10.271 -1.681 12.990 1.00 95.31 81 GLU A O 1
ATOM 653 N N . VAL A 1 82 ? -9.576 -3.173 11.463 1.00 97.06 82 VAL A N 1
ATOM 654 C CA . VAL A 1 82 ? -9.112 -2.177 10.492 1.00 97.06 82 VAL A CA 1
ATOM 655 C C . VAL A 1 82 ? -9.815 -2.386 9.157 1.00 97.06 82 VAL A C 1
ATOM 657 O O . VAL A 1 82 ? -9.906 -3.517 8.679 1.00 97.06 82 VAL A O 1
ATOM 660 N N . ALA A 1 83 ? -10.293 -1.303 8.541 1.00 97.12 83 ALA A N 1
ATOM 661 C CA . ALA A 1 83 ? -10.724 -1.307 7.145 1.00 97.12 83 ALA A CA 1
ATOM 662 C C . ALA A 1 83 ? -10.028 -0.188 6.364 1.00 97.12 83 ALA A C 1
ATOM 664 O O . ALA A 1 83 ? -9.909 0.944 6.834 1.00 97.12 83 ALA A O 1
ATOM 665 N N . VAL A 1 84 ? -9.569 -0.537 5.167 1.00 97.69 84 VAL A N 1
ATOM 666 C CA . VAL A 1 84 ? -8.863 0.340 4.233 1.00 97.69 84 VAL A CA 1
ATOM 667 C C . VAL A 1 84 ? -9.361 0.074 2.817 1.00 97.69 84 VAL A C 1
ATOM 669 O O . VAL A 1 84 ? -9.732 -1.055 2.497 1.00 97.69 84 VAL A O 1
ATOM 672 N N . ASP A 1 85 ? -9.335 1.096 1.966 1.00 97.38 85 ASP A N 1
ATOM 673 C CA . ASP A 1 85 ? -9.606 0.940 0.536 1.00 97.38 85 ASP A CA 1
ATOM 674 C C . ASP A 1 85 ? -8.304 0.631 -0.208 1.00 97.38 85 ASP A C 1
ATOM 676 O O . ASP A 1 85 ? -7.452 1.496 -0.407 1.00 97.38 85 ASP A O 1
ATOM 680 N N . LEU A 1 86 ? -8.148 -0.624 -0.622 1.00 97.62 86 LEU A N 1
ATOM 681 C CA . LEU A 1 86 ? -6.959 -1.079 -1.338 1.00 97.62 86 LEU A CA 1
ATOM 682 C C . LEU A 1 86 ? -6.830 -0.458 -2.736 1.00 97.62 86 LEU A C 1
ATOM 684 O O . LEU A 1 86 ? -5.710 -0.233 -3.193 1.00 97.62 86 LEU A O 1
ATOM 688 N N . SER A 1 87 ? -7.945 -0.134 -3.400 1.00 95.44 87 SER A N 1
ATOM 689 C CA . SER A 1 87 ? -7.915 0.521 -4.714 1.00 95.44 87 SER A CA 1
ATOM 690 C C . SER A 1 87 ? -7.356 1.941 -4.610 1.00 95.44 87 SER A C 1
ATOM 692 O O . SER A 1 87 ? -6.585 2.379 -5.467 1.00 95.44 87 SER A O 1
ATOM 694 N N . HIS A 1 88 ? -7.645 2.627 -3.501 1.00 96.81 88 HIS A N 1
ATOM 695 C CA . HIS A 1 88 ? -7.058 3.924 -3.199 1.00 96.81 88 HIS A CA 1
ATOM 696 C C . HIS A 1 88 ? -5.531 3.839 -3.075 1.00 96.81 88 HIS A C 1
ATOM 698 O O . HIS A 1 88 ? -4.826 4.631 -3.694 1.00 96.81 88 HIS A O 1
ATOM 704 N N . PHE A 1 89 ? -4.999 2.840 -2.362 1.00 98.38 89 PHE A N 1
ATOM 705 C CA . PHE A 1 89 ? -3.547 2.645 -2.255 1.00 98.38 89 PHE A CA 1
ATOM 706 C C . PHE A 1 89 ? -2.876 2.349 -3.602 1.00 98.38 89 PHE A C 1
ATOM 708 O O . PHE A 1 89 ? -1.788 2.863 -3.856 1.00 98.38 89 PHE A O 1
ATOM 715 N N . VAL A 1 90 ? -3.529 1.600 -4.497 1.00 97.62 90 VAL A N 1
ATOM 716 C CA . VAL A 1 90 ? -3.036 1.397 -5.873 1.00 97.62 90 VAL A CA 1
ATOM 717 C C . VAL A 1 90 ? -2.969 2.724 -6.637 1.00 97.62 90 VAL A C 1
ATOM 719 O O . VAL A 1 90 ? -1.956 3.017 -7.274 1.00 97.62 90 VAL A O 1
ATOM 722 N N . ASN A 1 91 ? -3.997 3.570 -6.526 1.00 96.31 91 ASN A N 1
ATOM 723 C CA . ASN A 1 91 ? -4.012 4.890 -7.164 1.00 96.31 91 ASN A CA 1
ATOM 724 C C . ASN A 1 91 ? -2.904 5.808 -6.625 1.00 96.31 91 ASN A C 1
ATOM 726 O O . ASN A 1 91 ? -2.220 6.482 -7.404 1.00 96.31 91 ASN A O 1
ATOM 730 N N . LEU A 1 92 ? -2.693 5.809 -5.304 1.00 98.12 92 LEU A N 1
ATOM 731 C CA . LEU A 1 92 ? -1.608 6.554 -4.663 1.00 98.12 92 LEU A CA 1
ATOM 732 C C . LEU A 1 92 ? -0.231 6.033 -5.093 1.00 98.12 92 LEU A C 1
ATOM 734 O O . LEU A 1 92 ? 0.663 6.833 -5.365 1.00 98.12 92 LEU A O 1
ATOM 738 N N . ALA A 1 93 ? -0.051 4.714 -5.211 1.00 98.31 93 ALA A N 1
ATOM 739 C CA . ALA A 1 93 ? 1.194 4.126 -5.705 1.00 98.31 93 ALA A CA 1
ATOM 740 C C . ALA A 1 93 ? 1.475 4.567 -7.146 1.00 98.31 93 ALA A C 1
ATOM 742 O O . ALA A 1 93 ? 2.575 5.022 -7.457 1.00 98.31 93 ALA A O 1
ATOM 743 N N . GLY A 1 94 ? 0.448 4.540 -7.998 1.00 97.81 94 GLY A N 1
ATOM 744 C CA . GLY A 1 94 ? 0.505 5.105 -9.340 1.00 97.81 94 GLY A CA 1
ATOM 745 C C . GLY A 1 94 ? 0.961 6.562 -9.335 1.00 97.81 94 GLY A C 1
ATOM 746 O O . GLY A 1 94 ? 1.869 6.920 -10.080 1.00 97.81 94 GLY A O 1
ATOM 747 N N . GLN A 1 95 ? 0.387 7.397 -8.462 1.00 98.00 95 GLN A N 1
ATOM 748 C CA . GLN A 1 95 ? 0.808 8.792 -8.306 1.00 98.00 95 GLN A CA 1
ATOM 749 C C . GLN A 1 95 ? 2.288 8.917 -7.929 1.00 98.00 95 GLN A C 1
ATOM 751 O O . GLN A 1 95 ? 2.997 9.696 -8.567 1.00 98.00 95 GLN A O 1
ATOM 756 N N . VAL A 1 96 ? 2.761 8.136 -6.954 1.00 98.44 96 VAL A N 1
ATOM 757 C CA . VAL A 1 96 ? 4.177 8.109 -6.559 1.00 98.44 96 VAL A CA 1
ATOM 758 C C . VAL A 1 96 ? 5.069 7.761 -7.752 1.00 98.44 96 VAL A C 1
ATOM 760 O O . VAL A 1 96 ? 6.050 8.453 -7.997 1.00 98.44 96 VAL A O 1
ATOM 763 N N . LEU A 1 97 ? 4.723 6.746 -8.548 1.00 97.56 97 LEU A N 1
ATOM 764 C CA . LEU A 1 97 ? 5.532 6.353 -9.708 1.00 97.56 97 LEU A CA 1
ATOM 765 C C . LEU A 1 97 ? 5.573 7.420 -10.807 1.00 97.56 97 LEU A C 1
ATOM 767 O O . LEU A 1 97 ? 6.618 7.617 -11.433 1.00 97.56 97 LEU A O 1
ATOM 771 N N . ARG A 1 98 ? 4.467 8.131 -11.045 1.00 96.94 98 ARG A N 1
ATOM 772 C CA . ARG A 1 98 ? 4.452 9.242 -12.007 1.00 96.94 98 ARG A CA 1
ATOM 773 C C . ARG A 1 98 ? 5.353 10.387 -11.553 1.00 96.94 98 ARG A C 1
ATOM 775 O O . ARG A 1 98 ? 6.121 10.906 -12.355 1.00 96.94 98 ARG A O 1
ATOM 782 N N . GLU A 1 99 ? 5.268 10.762 -10.280 1.00 96.94 99 GLU A N 1
ATOM 783 C CA . GLU A 1 99 ? 6.016 11.892 -9.719 1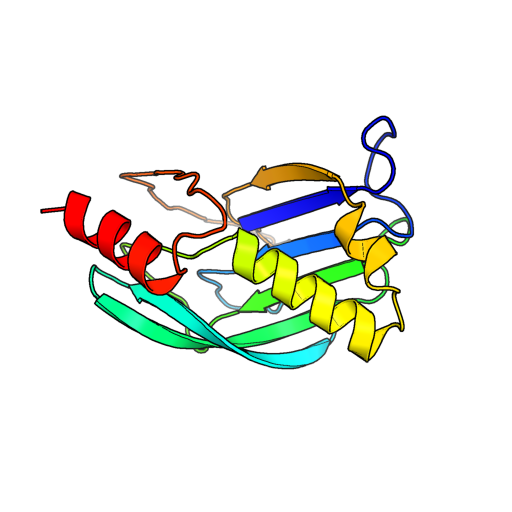.00 96.94 99 GLU A CA 1
ATOM 784 C C . GLU A 1 99 ? 7.513 11.574 -9.558 1.00 96.94 99 GLU A C 1
ATOM 786 O O . GLU A 1 99 ? 8.357 12.382 -9.937 1.00 96.94 99 GLU A O 1
ATOM 791 N N . GLU A 1 100 ? 7.853 10.382 -9.064 1.00 97.50 100 GLU A N 1
ATOM 792 C CA . GLU A 1 100 ? 9.229 10.024 -8.693 1.00 97.50 100 GLU A CA 1
ATOM 793 C C . GLU A 1 100 ? 10.034 9.371 -9.824 1.00 97.50 100 GLU A C 1
ATOM 795 O O . GLU A 1 100 ? 11.269 9.486 -9.866 1.00 97.50 100 GLU A O 1
ATOM 800 N N . LEU A 1 101 ? 9.353 8.641 -10.717 1.00 95.50 101 LEU A N 1
ATOM 801 C CA . LEU A 1 101 ? 9.972 7.861 -11.797 1.00 95.50 101 LEU A CA 1
ATOM 802 C C . LEU A 1 101 ? 9.541 8.304 -13.201 1.00 95.50 101 LEU A C 1
A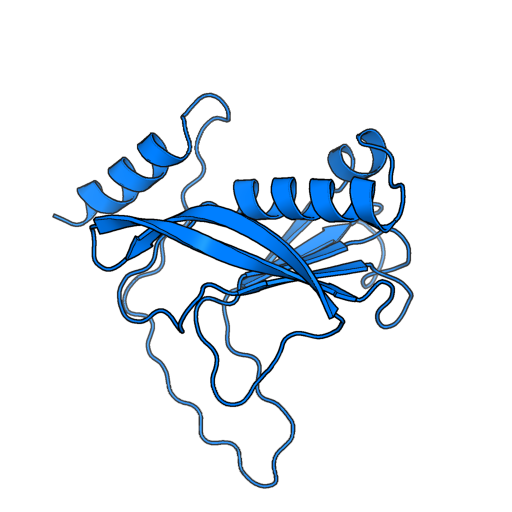TOM 804 O O . LEU A 1 101 ? 10.054 7.762 -14.179 1.00 95.50 101 LEU A O 1
ATOM 808 N N . GLY A 1 102 ? 8.609 9.254 -13.325 1.00 96.38 102 GLY A N 1
ATOM 809 C CA . GLY A 1 102 ? 8.131 9.735 -14.622 1.00 96.38 102 GLY A CA 1
ATOM 810 C C . GLY A 1 102 ? 7.302 8.710 -15.399 1.00 96.38 102 GLY A C 1
ATOM 811 O O . GLY A 1 102 ? 7.269 8.764 -16.629 1.00 96.38 102 GLY A O 1
ATOM 812 N N . TRP A 1 103 ? 6.660 7.749 -14.723 1.00 96.00 103 TRP A N 1
ATOM 813 C CA . TRP A 1 103 ? 5.743 6.826 -15.399 1.00 96.00 103 TRP A CA 1
ATOM 814 C C . TRP A 1 103 ? 4.576 7.594 -16.033 1.00 96.00 103 TRP A C 1
ATOM 816 O O . TRP A 1 103 ? 4.067 8.560 -15.466 1.00 96.00 103 TRP A O 1
ATOM 826 N N . ALA A 1 104 ? 4.126 7.161 -17.211 1.00 94.81 104 ALA A N 1
ATOM 827 C CA . ALA A 1 104 ? 2.903 7.688 -17.806 1.00 94.81 104 ALA A CA 1
ATOM 828 C C . ALA A 1 104 ? 1.674 7.164 -17.044 1.00 94.81 104 ALA A C 1
ATOM 830 O O . ALA A 1 104 ? 1.686 6.039 -16.544 1.00 94.81 104 ALA A O 1
ATOM 831 N N . GLN A 1 105 ? 0.596 7.954 -16.999 1.00 89.94 105 GLN A N 1
ATOM 832 C CA . GLN A 1 105 ? -0.687 7.525 -16.421 1.00 89.94 105 GLN A CA 1
ATOM 833 C C . GLN A 1 105 ? -1.181 6.225 -17.067 1.00 89.94 105 GLN A C 1
ATOM 835 O O . GLN A 1 105 ? -1.505 5.272 -16.368 1.00 89.94 105 GLN A O 1
ATOM 840 N N . GLU A 1 106 ? -1.114 6.156 -18.396 1.00 91.44 106 GLU A N 1
ATOM 841 C CA . GLU A 1 106 ? -1.486 4.977 -19.179 1.00 91.44 106 GLU A CA 1
ATOM 842 C C . GLU A 1 106 ? -0.694 3.718 -18.784 1.00 91.44 106 GLU A C 1
ATOM 844 O O . GLU A 1 106 ? -1.220 2.610 -18.854 1.00 91.44 106 GLU A O 1
ATOM 849 N N . THR A 1 107 ? 0.556 3.855 -18.326 1.00 90.44 107 THR A N 1
ATOM 850 C CA . THR A 1 107 ? 1.335 2.707 -17.842 1.00 90.44 107 THR A CA 1
ATOM 851 C C . THR A 1 107 ? 0.718 2.110 -16.584 1.00 90.44 107 THR A C 1
ATOM 853 O O . THR A 1 107 ? 0.683 0.892 -16.456 1.00 90.44 107 THR A O 1
ATOM 856 N N . VAL A 1 108 ? 0.249 2.955 -15.662 1.00 90.25 108 VAL A N 1
ATOM 857 C CA . VAL A 1 108 ? -0.374 2.521 -14.404 1.00 90.25 108 VAL A CA 1
ATOM 858 C C . VAL A 1 108 ? -1.756 1.926 -14.676 1.00 90.25 108 VAL A C 1
ATOM 860 O O . VAL A 1 108 ? -2.065 0.856 -14.160 1.00 90.25 108 VAL A O 1
ATOM 863 N N . ASP A 1 109 ? -2.551 2.582 -15.523 1.00 92.19 109 ASP A N 1
ATOM 864 C CA . ASP A 1 109 ? -3.933 2.179 -15.821 1.00 92.19 109 ASP A CA 1
ATOM 865 C C . ASP A 1 109 ? -4.022 0.825 -16.542 1.00 92.19 109 ASP A C 1
ATOM 867 O O . ASP A 1 109 ? -5.023 0.122 -16.423 1.00 92.19 109 ASP A O 1
ATOM 871 N N . ASN A 1 110 ? -2.971 0.440 -17.272 1.00 95.50 110 ASN A N 1
ATOM 872 C CA . ASN A 1 110 ? -2.901 -0.829 -18.000 1.00 95.50 110 ASN A CA 1
ATOM 873 C C . ASN A 1 110 ? -2.284 -1.982 -17.186 1.00 95.50 110 ASN A C 1
ATOM 875 O O . ASN A 1 110 ? -2.007 -3.048 -17.741 1.00 95.50 110 ASN A O 1
ATOM 879 N N . LEU A 1 111 ? -2.030 -1.797 -15.887 1.00 96.94 111 LEU A N 1
ATOM 880 C CA . LEU A 1 111 ? -1.588 -2.892 -15.027 1.00 96.94 111 LEU A CA 1
ATOM 881 C C . LEU A 1 111 ? -2.756 -3.808 -14.646 1.00 96.94 111 LEU A C 1
ATOM 883 O O . LEU A 1 111 ? -3.860 -3.368 -14.338 1.00 96.94 111 LEU A O 1
ATOM 887 N N . HIS A 1 112 ? -2.474 -5.104 -14.581 1.00 97.56 112 HIS A N 1
ATOM 888 C CA . HIS A 1 112 ? -3.401 -6.119 -14.105 1.00 97.56 112 HIS A CA 1
ATOM 889 C C . HIS A 1 112 ? -3.128 -6.428 -12.635 1.00 97.56 112 HIS A C 1
ATOM 891 O O . HIS A 1 112 ? -2.010 -6.811 -12.289 1.00 97.56 112 HIS A O 1
ATOM 897 N N . LEU A 1 113 ? -4.148 -6.307 -11.781 1.00 96.94 113 LEU A N 1
ATOM 898 C CA . LEU A 1 113 ? -4.085 -6.796 -10.404 1.00 96.94 113 LEU A CA 1
ATOM 899 C C . LEU A 1 113 ? -4.085 -8.330 -10.407 1.00 96.94 113 LEU A C 1
ATOM 901 O O . LEU A 1 113 ? -5.033 -8.954 -10.880 1.00 96.94 113 LEU A O 1
ATOM 905 N N . MET A 1 114 ? -3.021 -8.923 -9.877 1.00 97.62 114 MET A N 1
ATOM 906 C CA . MET A 1 114 ? -2.790 -10.368 -9.892 1.00 97.62 114 MET A CA 1
ATOM 907 C C . MET A 1 114 ? -3.189 -11.035 -8.581 1.00 97.62 114 MET A C 1
ATOM 909 O O . MET A 1 114 ? -3.745 -12.132 -8.594 1.00 97.62 114 MET A O 1
ATOM 913 N N . SER A 1 115 ? -2.899 -10.385 -7.455 1.00 96.31 115 SER A N 1
ATOM 914 C CA . SER A 1 115 ? -3.205 -10.903 -6.126 1.00 96.31 115 SER A CA 1
ATOM 915 C C . SER A 1 115 ? -3.419 -9.776 -5.117 1.00 96.31 115 SER A C 1
ATOM 917 O O . SER A 1 115 ? -2.948 -8.650 -5.289 1.00 96.31 115 SER A O 1
ATOM 919 N N . VAL A 1 116 ? -4.165 -10.109 -4.063 1.00 97.62 116 VAL A N 1
ATOM 920 C CA . VAL A 1 116 ? -4.274 -9.339 -2.823 1.00 97.62 116 VAL A CA 1
ATOM 921 C C . VAL A 1 116 ? -3.932 -10.298 -1.695 1.00 97.62 116 VAL A C 1
ATOM 923 O O . VAL A 1 116 ? -4.657 -11.261 -1.448 1.00 97.62 116 VAL A O 1
ATOM 926 N N . GLU A 1 117 ? -2.822 -10.045 -1.020 1.00 97.69 117 GLU A N 1
ATOM 927 C CA . GLU A 1 117 ? -2.235 -10.971 -0.060 1.00 97.69 117 GLU A CA 1
ATOM 928 C C . GLU A 1 117 ? -2.245 -10.347 1.334 1.00 97.69 117 GLU A C 1
ATOM 930 O O . GLU A 1 117 ? -1.796 -9.217 1.537 1.00 97.69 117 GLU A O 1
ATOM 935 N N . LEU A 1 118 ? -2.780 -11.069 2.321 1.00 97.00 118 LEU A N 1
ATOM 936 C CA . LEU A 1 118 ? -2.770 -10.672 3.728 1.00 97.00 118 LEU A CA 1
ATOM 937 C C . LEU A 1 118 ? -1.903 -11.646 4.520 1.00 97.00 118 LEU A C 1
ATOM 939 O O . LEU A 1 118 ? -2.168 -12.844 4.549 1.00 97.00 118 LEU A O 1
ATOM 943 N N . GLY A 1 119 ? -0.897 -11.119 5.209 1.00 96.31 119 GLY A N 1
ATOM 944 C CA . GLY A 1 119 ? 0.007 -11.922 6.016 1.00 96.31 119 GLY A CA 1
ATOM 945 C C . GLY A 1 119 ? 0.954 -11.066 6.843 1.00 96.31 119 GLY A C 1
ATOM 946 O O . GLY A 1 119 ? 0.737 -9.866 7.031 1.00 96.31 119 GLY A O 1
ATOM 947 N N . SER A 1 120 ? 2.009 -11.702 7.341 1.00 95.75 120 SER A N 1
ATOM 948 C CA . SER A 1 120 ? 3.088 -11.042 8.071 1.00 95.75 120 SER A CA 1
ATOM 949 C C . SER A 1 120 ? 4.421 -11.440 7.471 1.00 95.75 120 SER A C 1
ATOM 951 O O . SER A 1 120 ? 4.732 -12.628 7.391 1.00 95.75 120 SER A O 1
ATOM 953 N N . GLU A 1 121 ? 5.220 -10.446 7.112 1.00 94.38 121 GLU A N 1
ATOM 954 C CA . GLU A 1 121 ? 6.620 -10.670 6.795 1.00 94.38 121 GLU A CA 1
ATOM 955 C C . GLU A 1 121 ? 7.428 -10.799 8.086 1.00 94.38 121 GLU A C 1
ATOM 957 O O . GLU A 1 121 ? 7.226 -10.064 9.058 1.00 94.38 121 GLU A O 1
ATOM 962 N N . VAL A 1 122 ? 8.355 -11.753 8.095 1.00 91.56 122 VAL A N 1
ATOM 963 C CA . VAL A 1 122 ? 9.314 -11.937 9.181 1.00 91.56 122 VAL A CA 1
ATOM 964 C C . VAL A 1 122 ? 10.715 -11.861 8.604 1.00 91.56 122 VAL A C 1
ATOM 966 O O . VAL A 1 122 ? 11.065 -12.576 7.668 1.00 91.56 122 VAL A O 1
ATOM 969 N N . PHE A 1 123 ? 11.531 -10.977 9.167 1.00 85.88 123 PHE A N 1
ATOM 970 C CA . PHE A 1 123 ? 12.920 -10.836 8.756 1.00 85.88 123 PHE A CA 1
ATOM 971 C C . PHE A 1 123 ? 13.784 -11.898 9.430 1.00 85.88 123 PHE A C 1
ATOM 973 O O . PHE A 1 123 ? 13.481 -12.373 10.530 1.00 85.88 123 PHE A O 1
ATOM 980 N N . PHE A 1 124 ? 14.872 -12.270 8.757 1.00 82.81 124 PHE A N 1
ATOM 981 C CA . PHE A 1 124 ? 15.777 -13.306 9.234 1.00 82.81 124 PHE A CA 1
ATOM 982 C C . PHE A 1 124 ? 16.266 -13.014 10.661 1.00 82.81 124 PHE A C 1
ATOM 984 O O . PHE A 1 124 ? 16.839 -11.964 10.950 1.00 82.81 124 PHE A O 1
ATOM 991 N N . SER A 1 125 ? 16.070 -13.987 11.546 1.00 85.12 125 SER A N 1
ATOM 992 C CA . SER A 1 125 ? 16.549 -13.982 12.925 1.00 85.12 125 SER A CA 1
ATOM 993 C C . SER A 1 125 ? 16.935 -15.406 13.317 1.00 85.12 125 SER A C 1
ATOM 995 O O . SER A 1 125 ? 16.406 -16.374 12.773 1.00 85.12 125 SER A O 1
ATOM 997 N N . ARG A 1 126 ? 17.835 -15.551 14.300 1.00 90.88 126 ARG A N 1
ATOM 998 C CA . ARG A 1 126 ? 18.205 -16.865 14.867 1.00 90.88 126 ARG A CA 1
ATOM 999 C C . ARG A 1 126 ? 17.006 -17.607 15.465 1.00 90.88 126 ARG A C 1
ATOM 1001 O O . ARG A 1 126 ? 17.032 -18.827 15.559 1.00 90.88 126 ARG A O 1
ATOM 1008 N N . SER A 1 127 ? 15.992 -16.865 15.904 1.00 91.69 127 SER A N 1
ATOM 1009 C CA . SER A 1 127 ? 14.714 -17.388 16.374 1.00 91.69 127 SER A CA 1
ATOM 1010 C C . SER A 1 127 ? 13.611 -16.409 15.989 1.00 91.69 127 SER A C 1
ATOM 1012 O O . SER A 1 127 ? 13.760 -15.197 16.176 1.00 91.69 127 SER A O 1
ATOM 1014 N N . ILE A 1 128 ? 12.521 -16.937 15.438 1.00 90.12 128 ILE A N 1
ATOM 1015 C CA . ILE A 1 128 ? 11.326 -16.184 15.064 1.00 90.12 128 ILE A CA 1
ATOM 1016 C C . ILE A 1 128 ? 10.163 -16.806 15.831 1.00 90.12 128 ILE A C 1
ATOM 1018 O O . ILE A 1 128 ? 9.878 -17.991 15.686 1.00 90.12 128 ILE A O 1
ATOM 1022 N N . SER A 1 129 ? 9.503 -15.996 16.654 1.00 90.94 129 SER A N 1
ATOM 1023 C CA . SER A 1 129 ? 8.247 -16.350 17.308 1.00 90.94 129 SER A CA 1
ATOM 1024 C C . SER A 1 129 ? 7.216 -15.306 16.913 1.00 90.94 129 SER A C 1
ATOM 1026 O O . SER A 1 129 ? 7.339 -14.135 17.277 1.00 90.94 129 SER A O 1
ATOM 1028 N N . LEU A 1 130 ? 6.239 -15.728 16.116 1.00 91.94 130 LEU A N 1
ATOM 1029 C CA . LEU A 1 130 ? 5.143 -14.901 15.635 1.00 91.94 130 LEU A CA 1
ATOM 1030 C C . LEU A 1 130 ? 3.835 -15.631 15.923 1.00 91.94 130 LEU A C 1
ATOM 1032 O O . LEU A 1 130 ? 3.704 -16.819 15.642 1.00 91.94 130 LEU A O 1
ATOM 1036 N N . SER A 1 131 ? 2.864 -14.902 16.459 1.00 93.62 131 SER A N 1
ATOM 1037 C CA . SER A 1 131 ? 1.498 -15.377 16.618 1.00 93.62 131 SER A CA 1
ATOM 1038 C C . SER A 1 131 ? 0.551 -14.213 16.388 1.00 93.62 131 SER A C 1
ATOM 1040 O O . SER A 1 131 ? 0.742 -13.131 16.945 1.00 93.62 131 SER A O 1
ATOM 1042 N N . TRP A 1 132 ? -0.458 -14.439 15.560 1.00 94.69 132 TRP A N 1
ATOM 1043 C CA . TRP A 1 132 ? -1.605 -13.561 15.415 1.00 94.69 132 TRP A CA 1
ATOM 1044 C C . TRP A 1 132 ? -2.828 -14.403 15.074 1.00 94.69 132 TRP A C 1
ATOM 1046 O O . TRP A 1 132 ? -2.725 -15.547 14.628 1.00 94.69 132 TRP A O 1
ATOM 1056 N N . ARG A 1 133 ? -3.999 -13.825 15.317 1.00 94.94 133 ARG A N 1
ATOM 1057 C CA . ARG A 1 133 ? -5.292 -14.427 15.024 1.00 94.94 133 ARG A CA 1
ATOM 1058 C C . ARG A 1 133 ? -6.111 -13.431 14.222 1.00 94.94 133 ARG A C 1
ATOM 1060 O O . ARG A 1 133 ? -6.119 -12.246 14.535 1.00 94.94 133 ARG A O 1
ATOM 1067 N N . LEU A 1 134 ? -6.781 -13.933 13.194 1.00 95.25 134 LEU A N 1
ATOM 1068 C CA . LEU A 1 134 ? -7.728 -13.177 12.390 1.00 95.25 134 LEU A CA 1
ATOM 1069 C C . LEU A 1 134 ? -9.107 -13.774 12.617 1.00 95.25 134 LEU A C 1
ATOM 1071 O O . LEU A 1 134 ? -9.389 -14.886 12.181 1.00 95.25 134 LEU A O 1
ATOM 1075 N N . ASP A 1 135 ? -9.938 -13.043 13.348 1.00 94.12 135 ASP A N 1
ATOM 1076 C CA . ASP A 1 135 ? -11.288 -13.491 13.689 1.00 94.12 135 ASP A CA 1
ATOM 1077 C C . ASP A 1 135 ? -12.280 -13.288 12.545 1.00 94.12 135 ASP A C 1
ATOM 1079 O O . ASP A 1 135 ? -13.210 -14.075 12.376 1.00 94.12 135 ASP A O 1
ATOM 1083 N N . ARG A 1 136 ? -12.089 -12.230 11.752 1.00 92.81 136 ARG A N 1
ATOM 1084 C CA . ARG A 1 136 ? -12.971 -11.878 10.642 1.00 92.81 136 ARG A CA 1
ATOM 1085 C C . ARG A 1 136 ? -12.171 -11.200 9.540 1.00 92.81 136 ARG A C 1
ATOM 1087 O O . ARG A 1 136 ? -11.423 -10.262 9.798 1.00 92.81 136 ARG A O 1
ATOM 1094 N N . TYR A 1 137 ? -12.374 -11.662 8.313 1.00 94.00 137 TYR A N 1
ATOM 1095 C CA . TYR A 1 137 ? -11.820 -11.069 7.102 1.00 94.00 137 TYR A CA 1
ATOM 1096 C C . TYR A 1 137 ? -12.942 -10.894 6.090 1.00 94.00 137 TYR A C 1
ATOM 1098 O O . TYR A 1 137 ? -13.660 -11.848 5.797 1.00 94.00 137 TYR A O 1
ATOM 1106 N N . LEU A 1 138 ? -13.106 -9.673 5.592 1.00 93.62 138 LEU A N 1
ATOM 1107 C CA . LEU A 1 138 ? -14.102 -9.329 4.588 1.00 93.62 138 LEU A CA 1
ATOM 1108 C C . LEU A 1 138 ? -13.404 -8.536 3.492 1.00 93.62 138 LEU A C 1
ATOM 1110 O O . LEU A 1 138 ? -12.646 -7.611 3.788 1.00 93.62 138 LEU A O 1
ATOM 1114 N N . LEU A 1 139 ? -13.692 -8.887 2.246 1.00 93.31 139 LEU A N 1
ATOM 1115 C CA . LEU A 1 139 ? -13.248 -8.154 1.073 1.00 93.31 139 LEU A CA 1
ATOM 1116 C C . LEU A 1 139 ? -14.493 -7.705 0.316 1.00 93.31 139 LEU A C 1
ATOM 1118 O O . LEU A 1 139 ? -15.252 -8.536 -0.178 1.00 93.31 139 LEU A O 1
ATOM 1122 N N . TYR A 1 140 ? -14.700 -6.394 0.258 1.00 93.38 140 TYR A N 1
ATOM 1123 C CA . TYR A 1 140 ? -15.815 -5.782 -0.453 1.00 93.38 140 TYR A CA 1
ATOM 1124 C C . TYR A 1 140 ? -15.322 -5.201 -1.773 1.00 93.38 140 TYR A C 1
ATOM 1126 O O . TYR A 1 140 ? -14.236 -4.626 -1.840 1.00 93.38 140 TYR A O 1
ATOM 1134 N N . ALA A 1 141 ? -16.140 -5.334 -2.811 1.00 93.06 141 ALA A N 1
ATOM 1135 C CA . ALA A 1 141 ? -15.930 -4.677 -4.088 1.00 93.06 141 ALA A CA 1
ATOM 1136 C C . ALA A 1 141 ? -17.085 -3.703 -4.311 1.00 93.06 141 ALA A C 1
ATOM 1138 O O . ALA A 1 141 ? -18.238 -4.116 -4.433 1.00 93.06 141 ALA A O 1
ATOM 1139 N N . PHE A 1 142 ? -16.766 -2.415 -4.353 1.00 93.19 142 PHE A N 1
ATOM 1140 C CA . PHE A 1 142 ? -17.735 -1.361 -4.616 1.00 93.19 142 PHE A CA 1
ATOM 1141 C C . PHE A 1 142 ? -17.642 -0.907 -6.068 1.00 93.19 142 PHE A C 1
ATOM 1143 O O . PHE A 1 142 ? -16.588 -0.984 -6.703 1.00 93.19 142 PHE A O 1
ATOM 1150 N N . HIS A 1 143 ? -18.756 -0.410 -6.600 1.00 92.44 143 HIS A N 1
ATOM 1151 C CA . HIS A 1 143 ? -18.738 0.255 -7.895 1.00 92.44 143 HIS A CA 1
ATOM 1152 C C . HIS A 1 143 ? -17.867 1.526 -7.812 1.00 92.44 143 HIS A C 1
ATOM 1154 O O . HIS A 1 143 ? -17.971 2.231 -6.807 1.00 92.44 143 HIS A O 1
ATOM 1160 N N . PRO A 1 144 ? -17.090 1.907 -8.850 1.00 86.25 144 PRO A N 1
ATOM 1161 C CA . PRO A 1 144 ? -16.129 3.024 -8.767 1.00 86.25 144 PRO A CA 1
ATOM 1162 C C . PRO A 1 144 ? -16.723 4.411 -8.462 1.00 86.25 144 PRO A C 1
ATOM 1164 O O . PRO A 1 144 ? -15.995 5.390 -8.353 1.00 86.25 144 PRO A O 1
ATOM 1167 N N . TRP A 1 145 ? -18.051 4.525 -8.420 1.00 90.00 145 TRP A N 1
ATOM 1168 C CA . TRP A 1 145 ? -18.775 5.783 -8.231 1.00 90.00 145 TRP A CA 1
ATOM 1169 C C . TRP A 1 145 ? -19.125 6.000 -6.754 1.00 90.00 145 TRP A C 1
ATOM 1171 O O . TRP A 1 145 ? -19.482 7.111 -6.368 1.00 90.00 145 TRP A O 1
ATOM 1181 N N . VAL A 1 146 ? -19.031 4.940 -5.944 1.00 92.38 146 VAL A N 1
ATOM 1182 C CA . VAL A 1 146 ? -19.170 5.010 -4.490 1.00 92.38 146 VAL A CA 1
ATOM 1183 C C . VAL A 1 146 ? -17.936 5.712 -3.941 1.00 92.38 146 VAL A C 1
ATOM 1185 O O . VAL A 1 146 ? -16.806 5.369 -4.294 1.00 92.38 146 VAL A O 1
ATOM 1188 N N . LYS A 1 147 ? -18.141 6.717 -3.089 1.00 92.75 147 LYS A N 1
ATOM 1189 C CA . LYS A 1 147 ? -17.021 7.432 -2.472 1.00 92.75 147 LYS A CA 1
ATOM 1190 C C . LYS A 1 147 ? -16.316 6.529 -1.466 1.00 92.75 147 LYS A C 1
ATOM 1192 O O . LYS A 1 147 ? -16.964 5.774 -0.748 1.00 92.75 147 LYS A O 1
ATOM 1197 N N . GLN A 1 148 ? -14.998 6.667 -1.364 1.00 93.19 148 GLN A N 1
ATOM 1198 C CA . GLN A 1 148 ? -14.175 5.877 -0.448 1.00 93.19 148 GLN A CA 1
ATOM 1199 C C . GLN A 1 148 ? -14.691 5.933 0.998 1.00 93.19 148 GLN A C 1
ATOM 1201 O O . GLN A 1 148 ? -14.822 4.902 1.652 1.00 93.19 148 GLN A O 1
ATOM 1206 N N . GLU A 1 149 ? -15.017 7.123 1.504 1.00 94.12 149 GLU A N 1
ATOM 1207 C CA . GLU A 1 149 ? -15.514 7.293 2.870 1.00 94.12 149 GLU A CA 1
ATOM 1208 C C . GLU A 1 149 ? -16.887 6.648 3.080 1.00 94.12 149 GLU A C 1
ATOM 1210 O O . GLU A 1 149 ? -17.153 6.123 4.156 1.00 94.12 149 GLU A O 1
ATOM 1215 N N . GLU A 1 150 ? -17.744 6.659 2.057 1.00 93.56 150 GLU A N 1
ATOM 1216 C CA . GLU A 1 150 ? -19.062 6.018 2.091 1.00 93.56 150 GLU A CA 1
ATOM 1217 C C . GLU A 1 150 ? -18.921 4.496 2.154 1.00 93.56 150 GLU A C 1
ATOM 1219 O O . GLU A 1 150 ? -19.460 3.875 3.068 1.00 93.56 150 GLU A O 1
ATOM 1224 N N . ALA A 1 151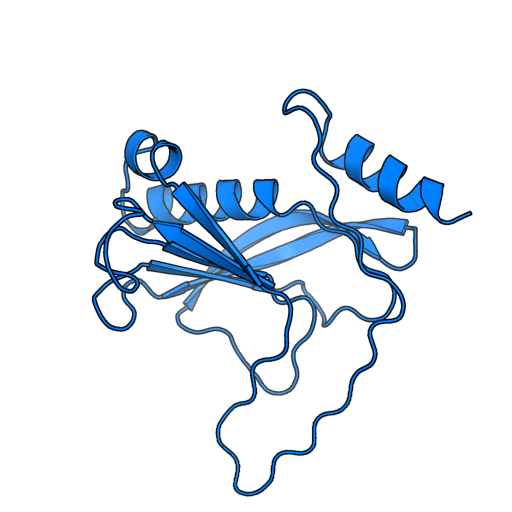 ? -18.104 3.918 1.269 1.00 94.12 151 ALA A N 1
ATOM 1225 C CA . ALA A 1 151 ? -17.784 2.493 1.277 1.00 94.12 151 ALA A CA 1
ATOM 1226 C C . ALA A 1 151 ? -17.197 2.046 2.629 1.00 94.12 151 ALA A C 1
ATOM 1228 O O . ALA A 1 151 ? -17.596 1.030 3.195 1.00 94.12 151 ALA A O 1
ATOM 1229 N N . LEU A 1 152 ? -16.269 2.827 3.192 1.00 94.50 152 LEU A N 1
ATOM 1230 C CA . LEU A 1 152 ? -15.668 2.530 4.493 1.00 94.50 152 LEU A CA 1
ATOM 1231 C C . LEU A 1 152 ? -16.675 2.614 5.649 1.00 94.50 152 LEU A C 1
ATOM 1233 O O . LEU A 1 152 ? -16.621 1.790 6.565 1.00 94.50 152 LEU A O 1
ATOM 1237 N N . LEU A 1 153 ? -17.592 3.585 5.622 1.00 92.88 153 LEU A N 1
ATOM 1238 C CA . LEU A 1 153 ? -18.658 3.700 6.621 1.00 92.88 153 LEU A CA 1
ATOM 1239 C C . LEU A 1 153 ? -19.654 2.544 6.528 1.00 92.88 153 LEU A C 1
ATOM 1241 O O . LEU A 1 153 ? -20.071 2.042 7.569 1.00 92.88 153 LEU A O 1
ATOM 1245 N N . GLU A 1 154 ? -20.000 2.097 5.322 1.00 91.81 154 GLU A N 1
ATOM 1246 C CA . GLU A 1 154 ? -20.851 0.923 5.106 1.00 91.81 154 GLU A CA 1
ATOM 1247 C C . GLU A 1 154 ? -20.210 -0.332 5.710 1.00 91.81 154 GLU A C 1
ATOM 1249 O O . GLU A 1 154 ? -20.815 -0.996 6.555 1.00 91.81 154 GLU A O 1
ATOM 1254 N N . VAL A 1 155 ? -18.930 -0.575 5.405 1.00 89.50 155 VAL A N 1
ATOM 1255 C CA . VAL A 1 155 ? -18.162 -1.683 5.994 1.00 89.50 155 VAL A CA 1
ATOM 1256 C C . VAL A 1 155 ? -18.093 -1.580 7.519 1.00 89.50 155 VAL A C 1
ATOM 1258 O O . VAL A 1 155 ? -18.133 -2.600 8.203 1.00 89.50 155 VAL A O 1
ATOM 1261 N N . ALA A 1 156 ? -17.984 -0.374 8.080 1.00 88.81 156 ALA A N 1
ATOM 1262 C CA . ALA A 1 156 ? -17.996 -0.170 9.529 1.00 88.81 156 ALA A CA 1
ATOM 1263 C C . ALA A 1 156 ? -19.388 -0.396 10.155 1.00 88.81 156 ALA A C 1
ATOM 1265 O O . ALA A 1 156 ? -19.479 -0.818 11.310 1.00 88.81 156 ALA A O 1
ATOM 1266 N N . ALA A 1 157 ? -20.467 -0.116 9.419 1.00 84.06 157 ALA A N 1
ATOM 1267 C CA . ALA A 1 157 ? -21.845 -0.205 9.897 1.00 84.06 157 ALA A CA 1
ATOM 1268 C C . ALA A 1 157 ? -22.388 -1.642 9.916 1.00 84.06 157 ALA A C 1
ATOM 1270 O O . ALA A 1 157 ? -23.081 -1.999 10.867 1.00 84.06 157 ALA A O 1
ATOM 1271 N N . GLU A 1 158 ? -22.011 -2.493 8.954 1.00 74.62 158 GLU A N 1
ATOM 1272 C CA . GLU A 1 158 ? -22.365 -3.931 8.897 1.00 74.62 158 GLU A CA 1
ATOM 1273 C C . GLU A 1 158 ? -21.733 -4.792 10.018 1.00 74.62 158 GLU A C 1
ATOM 1275 O O . GLU A 1 158 ? -21.737 -6.031 9.993 1.00 74.62 158 GLU A O 1
ATOM 1280 N N . LYS A 1 159 ? -21.132 -4.140 11.013 1.00 57.53 159 LYS A N 1
ATOM 1281 C CA . LYS A 1 159 ? -20.499 -4.761 12.179 1.00 57.53 159 LYS A CA 1
ATOM 1282 C C . LYS A 1 159 ? -21.288 -4.557 13.472 1.00 57.53 159 LYS A C 1
ATOM 1284 O O . LYS A 1 159 ? -20.828 -5.019 14.514 1.00 57.53 159 LYS A O 1
ATOM 1289 N N . ARG A 1 160 ? -22.438 -3.877 13.408 1.00 47.03 160 ARG A N 1
ATOM 1290 C CA . ARG A 1 160 ? -23.385 -3.758 14.526 1.00 47.03 160 ARG A CA 1
ATOM 1291 C C . ARG A 1 160 ? -24.414 -4.876 14.528 1.00 47.03 160 ARG A C 1
ATOM 1293 O O . ARG A 1 160 ? -24.881 -5.245 13.432 1.00 47.03 160 ARG A O 1
#

Solvent-accessible surface area (backbone atoms only — not comparable to full-atom values): 9786 Å² total; per-residue (Å²): 59,44,32,40,30,25,65,57,79,88,56,87,77,72,34,62,79,15,38,39,44,32,43,45,57,57,72,74,102,68,76,76,69,62,44,82,77,50,74,42,81,40,72,34,30,52,70,70,39,82,42,74,40,56,27,38,32,21,46,23,82,60,46,94,62,35,17,32,37,33,35,35,34,52,83,60,68,56,76,85,50,74,50,71,60,66,67,57,53,52,53,51,48,44,50,49,40,32,75,78,69,63,48,55,69,68,63,54,72,57,40,39,81,74,52,81,42,82,78,80,90,78,78,94,60,101,71,84,88,86,86,86,84,82,93,80,86,85,86,86,86,76,64,92,82,61,50,69,68,56,55,52,50,50,65,43,54,78,71,114

pLDDT: mean 94.83, std 5.99, range [47.03, 98.88]

InterPro domains:
  IPR002594 Glycoside hydrolase family 12 [PF01670] (1-125)
  IPR013319 Glycoside hydrolase family 11/12 [G3DSA:2.60.120.180] (1-140)
  IPR013320 Concanavalin A-like lectin/glucanase domain superfamily [SSF49899] (1-125)

Nearest PDB structures (foldseek):
  3amm-assembly1_A  TM=9.173E-01  e=6.351E-09  Thermotoga maritima
  3o7o-assembly1_A  TM=9.020E-01  e=1.586E-08  Thermotoga maritima
  3amq-assembly1_A  TM=9.019E-01  e=1.792E-08  Thermotoga maritima
  3vho-assembly1_A  TM=9.173E-01  e=1.321E-08  Thermotoga maritima
  3wy6-assembly1_A  TM=8.916E-01  e=4.757E-08  Pyrococcus furiosus

Radius of gyration: 16.1 Å; Cα contacts (8 Å, |Δi|>4): 267; chains: 1; bounding box: 42×29×36 Å

Sequence (160 aa):
YDLWLKRRPDTSGAKQGDMEVMVWLHWRNATPAGIPVKVFEVPTVVNGKLEKLNWSAWLQRSVGEGWAYIAFTPPEPLSGEVAVDLSHFVNLAGQVLREELGWAQETVDNLHLMSVELGSEVFFSRSISLSWRLDRYLLYAFHPWVKQEEALLEVAAEKR

Secondary structure (DSSP, 8-state):
-EEEEES-TTSSS--TT-EEEEE-S--SS---SSEEEEEEEEEEEETTEEEEEEEEEEEEEEETTTEEEEEEE-SS---SSEE--HHHHHHHHHHHHHHHH---HHHHHTPEEEEEE--------SS-------S--------TTS-HHHHHHHHHHTT-

Foldseek 3Di:
DKWWWALDLPDPDHAALTEIEAEQLFDDPDDDPAAFDDWDFFFKDAPLDTDTFTWTWGWDQQDDRGYIYIYIDTPHRGDDDIDGDVVVSLVVVLVCCCVPVVDDNVSSVSIDTNDDDDDDDDDDDPDDDDDDDDPDDDDDDDDPVQDRNNVNNVVSVVVD

Mean predicted aligned error: 3.36 Å